Protein AF-A0A146FTZ1-F1 (afdb_monomer_lite)

Structure (mmCIF, N/CA/C/O backbone):
data_AF-A0A146FTZ1-F1
#
_entry.id   AF-A0A146FTZ1-F1
#
loop_
_atom_site.group_PDB
_atom_site.id
_atom_site.type_symbol
_atom_site.label_atom_id
_atom_site.label_alt_id
_atom_site.label_comp_id
_atom_site.label_asym_id
_atom_site.label_entity_id
_atom_site.label_seq_id
_atom_site.pdbx_PDB_ins_code
_atom_site.Cartn_x
_atom_site.Cartn_y
_atom_site.Cartn_z
_atom_site.occupancy
_atom_site.B_iso_or_equiv
_atom_site.auth_seq_id
_atom_site.auth_comp_id
_atom_site.auth_asym_id
_atom_site.auth_atom_id
_atom_site.pdbx_PDB_model_num
ATOM 1 N N . MET A 1 1 ? -21.495 -28.894 -10.835 1.00 33.00 1 MET A N 1
ATOM 2 C CA . MET A 1 1 ? -20.352 -28.259 -10.145 1.00 33.00 1 MET A CA 1
ATOM 3 C C . MET A 1 1 ? -20.346 -26.788 -10.513 1.00 33.00 1 MET A C 1
ATOM 5 O O . MET A 1 1 ? -19.932 -26.443 -11.608 1.00 33.00 1 MET A O 1
ATOM 9 N N . ALA A 1 2 ? -20.927 -25.948 -9.660 1.00 27.08 2 ALA A N 1
ATOM 10 C CA . ALA A 1 2 ? -21.054 -24.514 -9.887 1.00 27.08 2 ALA A CA 1
ATOM 11 C C . ALA A 1 2 ? -20.231 -23.801 -8.811 1.00 27.08 2 ALA A C 1
ATOM 13 O O . ALA A 1 2 ? -20.529 -23.933 -7.627 1.00 27.08 2 ALA A O 1
ATOM 14 N N . TYR A 1 3 ? -19.179 -23.098 -9.220 1.00 25.53 3 TYR A N 1
ATOM 15 C CA . TYR A 1 3 ? -18.435 -22.214 -8.328 1.00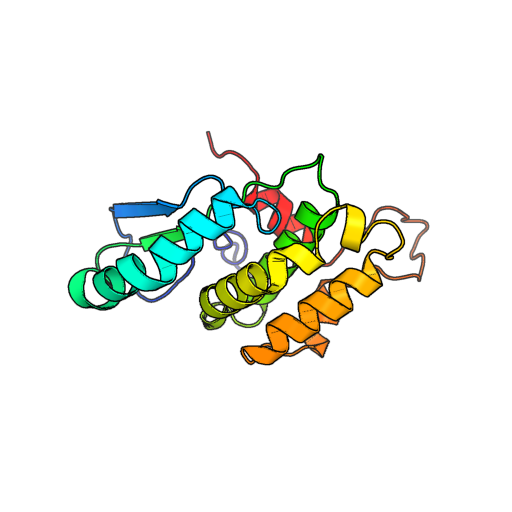 25.53 3 TYR A CA 1
ATOM 16 C C . TYR A 1 3 ? -19.333 -21.016 -7.967 1.00 25.53 3 TYR A C 1
ATOM 18 O O . TYR A 1 3 ? -19.853 -20.361 -8.877 1.00 25.53 3 TYR A O 1
ATOM 26 N N . PRO A 1 4 ? -19.586 -20.735 -6.676 1.00 27.83 4 PRO A N 1
ATOM 27 C CA . PRO A 1 4 ? -20.559 -19.723 -6.295 1.00 27.83 4 PRO A CA 1
ATOM 28 C C . PRO A 1 4 ? -20.002 -18.302 -6.479 1.00 27.83 4 PRO A C 1
ATOM 30 O O . PRO A 1 4 ? -18.862 -17.997 -6.138 1.00 27.83 4 PRO A O 1
ATOM 33 N N . ARG A 1 5 ? -20.864 -17.421 -7.002 1.00 30.22 5 ARG A N 1
ATOM 34 C CA . ARG A 1 5 ? -20.668 -15.995 -7.344 1.00 30.22 5 ARG A CA 1
ATOM 35 C C . ARG A 1 5 ? -20.365 -15.051 -6.159 1.00 30.22 5 ARG A C 1
ATOM 37 O O . ARG A 1 5 ? -20.586 -13.850 -6.268 1.00 30.22 5 ARG A O 1
ATOM 44 N N . THR A 1 6 ? -19.861 -15.542 -5.032 1.00 28.91 6 THR A N 1
ATOM 45 C CA . THR A 1 6 ? -19.774 -14.767 -3.778 1.00 28.91 6 THR A CA 1
ATOM 46 C C . THR A 1 6 ? -18.367 -14.311 -3.393 1.00 28.91 6 THR A C 1
ATOM 48 O O . THR A 1 6 ? -18.222 -13.576 -2.423 1.00 28.91 6 THR A O 1
ATOM 51 N N . MET A 1 7 ? -17.330 -14.669 -4.155 1.00 28.08 7 MET A N 1
ATOM 52 C CA . MET A 1 7 ? -15.939 -14.372 -3.770 1.00 28.08 7 MET A CA 1
ATOM 53 C C . MET A 1 7 ? -15.411 -13.001 -4.242 1.00 28.08 7 MET A C 1
ATOM 55 O O . MET A 1 7 ? -14.330 -12.598 -3.838 1.00 28.08 7 MET A O 1
ATOM 59 N N . TYR A 1 8 ? -16.176 -12.250 -5.047 1.00 29.77 8 TYR A N 1
ATOM 60 C CA . TYR A 1 8 ? -15.706 -11.004 -5.684 1.00 29.77 8 TYR A CA 1
ATOM 61 C C . TYR A 1 8 ? -16.325 -9.703 -5.140 1.00 29.77 8 TYR A C 1
ATOM 63 O O . TYR A 1 8 ? -16.029 -8.629 -5.656 1.00 29.77 8 TYR A O 1
ATOM 71 N N . VAL A 1 9 ? -17.171 -9.757 -4.102 1.00 29.05 9 VAL A N 1
ATOM 72 C CA . VAL A 1 9 ? -17.890 -8.560 -3.603 1.00 29.05 9 VAL A CA 1
ATOM 73 C C . VAL A 1 9 ? -17.294 -7.978 -2.306 1.00 29.05 9 VAL A C 1
ATOM 75 O O . VAL A 1 9 ? -17.590 -6.837 -1.965 1.00 29.05 9 VAL A O 1
ATOM 78 N N . ASN A 1 10 ? -16.375 -8.678 -1.632 1.00 32.38 10 ASN A N 1
ATOM 79 C CA . ASN A 1 10 ? -15.828 -8.278 -0.322 1.00 32.38 10 ASN A CA 1
ATOM 80 C C . ASN A 1 10 ? -14.385 -7.765 -0.370 1.00 32.38 10 ASN A C 1
ATOM 82 O O . ASN A 1 10 ? -13.557 -8.128 0.454 1.00 32.38 10 ASN A O 1
ATOM 86 N N . LEU A 1 11 ? -14.087 -6.883 -1.318 1.00 34.09 11 LEU A N 1
ATOM 87 C CA . LEU A 1 11 ? -12.831 -6.129 -1.304 1.00 34.09 11 LEU A CA 1
ATOM 88 C C . LEU A 1 11 ? -12.995 -4.696 -0.753 1.00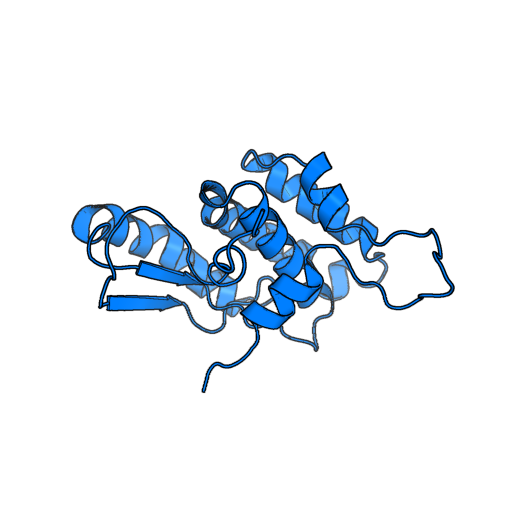 34.09 11 LEU A C 1
ATOM 90 O O . LEU A 1 11 ? -12.077 -3.886 -0.761 1.00 34.09 11 LEU A O 1
ATOM 94 N N . ILE A 1 12 ? -14.190 -4.393 -0.247 1.00 42.41 12 ILE A N 1
ATOM 95 C CA . ILE A 1 12 ? -14.476 -3.244 0.612 1.00 42.41 12 ILE A CA 1
ATOM 96 C C . ILE A 1 12 ? -15.183 -3.818 1.834 1.00 42.41 12 ILE A C 1
ATOM 98 O O . ILE A 1 12 ? -16.397 -3.725 1.940 1.00 42.41 12 ILE A O 1
ATOM 102 N N . LEU A 1 13 ? -14.458 -4.521 2.699 1.00 42.28 13 LEU A N 1
ATOM 103 C CA . LEU A 1 13 ? -14.923 -4.839 4.047 1.00 42.28 13 LEU A CA 1
ATOM 104 C C . LEU A 1 13 ? -13.719 -5.335 4.841 1.00 42.28 13 LEU A C 1
ATOM 106 O O . LEU A 1 13 ? -13.332 -6.497 4.754 1.00 42.28 13 LEU A O 1
ATOM 110 N N . ILE A 1 14 ? -13.114 -4.444 5.617 1.00 41.28 14 ILE A N 1
ATOM 111 C CA . ILE A 1 14 ? -12.286 -4.870 6.739 1.00 41.28 14 ILE A CA 1
ATOM 112 C C . ILE A 1 14 ? -13.250 -5.580 7.696 1.00 41.28 14 ILE A C 1
ATOM 114 O O . ILE A 1 14 ? -14.044 -4.940 8.385 1.00 41.28 14 ILE A O 1
ATOM 118 N N . MET A 1 15 ? -13.261 -6.912 7.639 1.00 34.56 15 MET A N 1
ATOM 119 C CA . MET A 1 15 ? -14.078 -7.757 8.498 1.00 34.56 15 MET A CA 1
ATOM 120 C C . MET A 1 15 ? -13.384 -7.971 9.837 1.00 34.56 15 MET A C 1
ATOM 122 O O . MET A 1 15 ? -12.321 -8.576 9.890 1.00 34.56 15 MET A O 1
ATOM 126 N N . LEU A 1 16 ? -14.079 -7.604 10.911 1.00 34.97 16 LEU A N 1
ATOM 127 C CA . LEU A 1 16 ? -14.122 -8.370 12.153 1.00 34.97 16 LEU A CA 1
ATOM 128 C C . LEU A 1 16 ? -15.588 -8.361 12.637 1.00 34.97 16 LEU A C 1
ATOM 130 O O . LEU A 1 16 ? -16.066 -7.374 13.179 1.00 34.97 16 LEU A O 1
ATOM 134 N N . PHE A 1 17 ? -16.264 -9.495 12.407 1.00 33.38 17 PHE A N 1
ATOM 135 C CA . PHE A 1 17 ? -17.552 -9.966 12.955 1.00 33.38 17 PHE A CA 1
ATOM 136 C C . PHE A 1 17 ? -18.905 -9.369 12.482 1.00 33.38 17 PHE A C 1
ATOM 138 O O . PHE A 1 17 ? -19.269 -8.246 12.790 1.00 33.38 17 PHE A O 1
ATOM 145 N N . CYS A 1 18 ? -19.676 -10.256 11.826 1.00 38.59 18 CYS A N 1
ATOM 146 C CA . CYS A 1 18 ? -21.120 -10.556 11.923 1.00 38.59 18 CYS A CA 1
ATOM 147 C C . CYS A 1 18 ? -22.168 -9.414 11.996 1.00 38.59 18 CYS A C 1
ATOM 149 O O . CYS A 1 18 ? -22.173 -8.611 12.920 1.00 38.59 18 CYS A O 1
ATOM 151 N N . THR A 1 19 ? -23.179 -9.523 11.116 1.00 42.06 19 THR A N 1
ATOM 152 C CA . THR A 1 19 ? -24.399 -8.701 10.890 1.00 42.06 19 THR A CA 1
ATOM 153 C C . THR A 1 19 ? -24.257 -7.522 9.915 1.00 42.06 19 THR A C 1
ATOM 155 O O . THR A 1 19 ? -23.203 -6.891 9.867 1.00 42.06 19 THR A O 1
ATOM 158 N N . PRO A 1 20 ? -25.290 -7.223 9.092 1.00 46.78 20 PRO A N 1
ATOM 159 C CA . PRO A 1 20 ? -25.307 -6.014 8.275 1.00 46.78 20 PRO A CA 1
ATOM 160 C C . PRO A 1 20 ? -25.372 -4.801 9.211 1.00 46.78 20 PRO A C 1
ATOM 162 O O . PRO A 1 20 ? -26.440 -4.426 9.690 1.00 46.78 20 PRO A O 1
ATOM 165 N N . MET A 1 21 ? -24.212 -4.223 9.521 1.00 53.19 21 MET A N 1
ATOM 166 C CA . MET A 1 21 ? -24.131 -2.993 10.300 1.00 53.19 21 MET A CA 1
ATOM 167 C C . MET A 1 21 ? -24.668 -1.834 9.462 1.00 53.19 21 MET A C 1
ATOM 169 O O . MET A 1 21 ? -24.223 -1.593 8.343 1.00 53.19 21 MET A O 1
ATOM 173 N N . THR A 1 22 ? -25.632 -1.106 10.017 1.00 57.16 22 THR A N 1
ATOM 174 C CA . THR A 1 22 ? -26.241 0.080 9.400 1.00 57.16 22 THR A CA 1
ATOM 175 C C . THR A 1 22 ? -25.368 1.332 9.506 1.00 57.16 22 THR A C 1
ATOM 177 O O . THR A 1 22 ? -25.647 2.314 8.826 1.00 57.16 22 THR A O 1
ATOM 180 N N . ASN A 1 23 ? -24.303 1.300 10.318 1.00 67.06 23 ASN A N 1
ATOM 181 C CA . ASN A 1 23 ? -23.434 2.446 10.578 1.00 67.06 23 ASN A CA 1
ATOM 182 C C . ASN A 1 23 ? -21.982 2.139 10.181 1.00 67.06 23 ASN A C 1
ATOM 184 O O . ASN A 1 23 ? -21.363 1.215 10.716 1.00 67.06 23 ASN A O 1
ATOM 188 N N . ALA A 1 24 ? -21.425 2.954 9.284 1.00 70.00 24 ALA A N 1
ATOM 189 C CA . ALA A 1 24 ? -20.022 2.905 8.889 1.00 70.00 24 ALA A CA 1
ATOM 190 C C . ALA A 1 24 ? -19.341 4.251 9.170 1.00 70.00 24 ALA A C 1
ATOM 192 O O . ALA A 1 24 ? -19.856 5.302 8.793 1.00 70.00 24 ALA A O 1
ATOM 193 N N . LEU A 1 25 ? -18.170 4.212 9.807 1.00 72.62 25 LEU A N 1
ATOM 194 C CA . LEU A 1 25 ? -17.238 5.332 9.853 1.00 72.62 25 LEU A CA 1
ATOM 195 C C . LEU A 1 25 ? -16.277 5.178 8.678 1.00 72.62 25 LEU A C 1
ATOM 197 O O . LEU A 1 25 ? -15.413 4.298 8.676 1.00 72.62 25 LEU A O 1
ATOM 201 N N . MET A 1 26 ? -16.438 6.025 7.670 1.00 73.12 26 MET A N 1
ATOM 202 C CA . MET A 1 26 ? -15.498 6.080 6.559 1.00 73.12 26 MET A CA 1
ATOM 203 C C . MET A 1 26 ? -14.359 7.030 6.902 1.00 73.12 26 MET A C 1
ATOM 205 O O . MET A 1 26 ? -14.588 8.174 7.289 1.00 73.12 26 MET A O 1
ATOM 209 N N . ILE A 1 27 ? -13.132 6.537 6.763 1.00 75.25 27 ILE A N 1
ATOM 210 C CA . ILE A 1 27 ? -11.943 7.375 6.757 1.00 75.25 27 ILE A CA 1
ATOM 211 C C . ILE A 1 27 ? -11.645 7.668 5.296 1.00 75.25 27 ILE A C 1
ATOM 213 O O . ILE A 1 27 ? -11.199 6.789 4.552 1.00 75.25 27 ILE A O 1
ATOM 217 N N . GLU A 1 28 ? -12.012 8.874 4.884 1.00 73.19 28 GLU A N 1
ATOM 218 C CA . GLU A 1 28 ? -11.984 9.284 3.488 1.00 73.19 28 GLU A CA 1
ATOM 219 C C . GLU A 1 28 ? -10.618 9.829 3.069 1.00 73.19 28 GLU A C 1
ATOM 221 O O . GLU A 1 28 ? -9.861 10.363 3.880 1.00 73.19 28 GLU A O 1
ATOM 226 N N . ASP A 1 29 ? -10.333 9.655 1.780 1.00 74.25 29 ASP A N 1
ATOM 227 C CA . ASP A 1 29 ? -9.200 10.232 1.062 1.00 74.25 29 ASP A CA 1
ATOM 228 C C . ASP A 1 29 ? -7.816 9.975 1.682 1.00 74.25 29 ASP A C 1
ATOM 230 O O . ASP A 1 29 ? -6.976 10.868 1.832 1.00 74.25 29 ASP A O 1
ATOM 234 N N . LEU A 1 30 ? -7.561 8.712 2.036 1.00 87.38 30 LEU A N 1
ATOM 235 C CA . LEU A 1 30 ? -6.251 8.280 2.508 1.00 87.38 30 LEU A CA 1
ATOM 236 C C . LEU A 1 30 ? -5.357 7.840 1.347 1.00 87.38 30 LEU A C 1
ATOM 238 O O . LEU A 1 30 ? -5.688 6.902 0.618 1.00 87.38 30 LEU A O 1
ATOM 242 N N . ASP A 1 31 ? -4.191 8.479 1.258 1.00 96.06 31 ASP A N 1
ATOM 243 C CA . ASP A 1 31 ? -3.085 8.109 0.380 1.00 96.06 31 ASP A CA 1
ATOM 244 C C . ASP A 1 31 ? -1.811 7.883 1.213 1.00 96.06 31 ASP A C 1
ATOM 246 O O . ASP A 1 31 ? -1.463 8.703 2.069 1.00 96.06 31 ASP A O 1
ATOM 250 N N . TYR A 1 32 ? -1.108 6.772 0.981 1.00 97.75 32 TYR A N 1
ATOM 251 C CA . TYR A 1 32 ? 0.094 6.415 1.744 1.00 97.75 32 TYR A CA 1
ATOM 252 C C . TYR A 1 32 ? 1.291 7.337 1.501 1.00 97.75 32 TYR A C 1
ATOM 254 O O . TYR A 1 32 ? 2.206 7.342 2.319 1.00 97.75 32 TYR A O 1
ATOM 262 N N . VAL A 1 33 ? 1.295 8.145 0.440 1.00 97.00 33 VAL A N 1
ATOM 263 C CA . VAL A 1 33 ? 2.333 9.148 0.150 1.00 97.00 33 VAL A CA 1
ATOM 264 C C . VAL A 1 33 ? 1.846 10.589 0.352 1.00 97.00 33 VAL A C 1
ATOM 266 O O . VAL A 1 33 ? 2.580 11.534 0.076 1.00 97.00 33 VAL A O 1
ATOM 269 N N . CYS A 1 34 ? 0.650 10.790 0.916 1.00 96.88 34 CYS A N 1
ATOM 270 C CA . CYS A 1 34 ? 0.170 12.109 1.323 1.00 96.88 34 CYS A CA 1
ATOM 271 C C . CYS A 1 34 ? 0.514 12.409 2.800 1.00 96.88 34 CYS A C 1
ATOM 273 O O . CYS A 1 34 ? 0.056 11.696 3.705 1.00 96.88 34 CYS A O 1
ATOM 275 N N . PRO A 1 35 ? 1.237 13.505 3.107 1.00 95.75 35 PRO A N 1
ATOM 276 C CA . PRO A 1 35 ? 1.608 13.845 4.484 1.00 95.75 35 PRO A CA 1
ATOM 277 C C . PRO A 1 35 ? 0.406 14.233 5.361 1.00 95.75 35 PRO A C 1
ATOM 279 O O . PRO A 1 35 ? 0.443 14.085 6.584 1.00 95.75 35 PRO A O 1
ATOM 282 N N . TYR A 1 36 ? -0.684 14.727 4.767 1.00 95.00 36 TYR A N 1
ATOM 283 C CA . TYR A 1 36 ? -1.917 15.013 5.508 1.00 95.00 36 TYR A CA 1
ATOM 284 C C . TYR A 1 36 ? -2.662 13.728 5.882 1.00 95.00 36 TYR A C 1
ATOM 286 O O . TYR A 1 36 ? -3.147 13.615 7.009 1.00 95.00 36 TYR A O 1
ATOM 294 N N . SER A 1 37 ? -2.686 12.738 4.984 1.00 95.56 37 SER A N 1
ATOM 295 C CA . SER A 1 37 ? -3.269 11.421 5.252 1.00 95.56 37 SER A CA 1
ATOM 296 C C . SER A 1 37 ? -2.535 10.705 6.390 1.00 95.56 37 SER A C 1
ATOM 298 O O . SER A 1 37 ? -3.192 10.118 7.246 1.00 95.56 37 SER A O 1
ATOM 300 N N . ALA A 1 38 ? -1.207 10.842 6.492 1.00 95.88 38 ALA A N 1
ATOM 301 C CA . ALA A 1 38 ? -0.441 10.304 7.621 1.00 95.88 38 ALA A CA 1
ATOM 302 C C . ALA A 1 38 ? -0.861 10.911 8.971 1.00 95.88 38 ALA A C 1
ATOM 304 O O . ALA A 1 38 ? -1.049 10.185 9.950 1.00 95.88 38 ALA A O 1
ATOM 305 N N . LYS A 1 39 ? -1.072 12.235 9.030 1.00 95.00 39 LYS A N 1
ATOM 306 C CA . LYS A 1 39 ? -1.566 12.914 10.244 1.00 95.00 39 LYS A CA 1
ATOM 307 C C . LYS A 1 39 ? -2.950 12.404 10.638 1.00 95.00 39 LYS A C 1
ATOM 309 O O . LYS A 1 39 ? -3.165 12.051 11.797 1.00 95.00 39 LYS A O 1
ATOM 314 N N . LEU A 1 40 ? -3.862 12.332 9.669 1.00 93.94 40 LEU A N 1
ATOM 315 C CA . LEU A 1 40 ? -5.226 11.856 9.883 1.00 93.94 40 LEU A CA 1
ATOM 316 C C . LEU A 1 40 ? -5.234 10.404 10.376 1.00 93.94 40 LEU A C 1
ATOM 318 O O . LEU A 1 40 ? -5.871 10.090 11.385 1.00 93.94 40 LEU A O 1
ATOM 322 N N . PHE A 1 41 ? -4.488 9.529 9.698 1.00 94.19 41 PHE A N 1
ATOM 323 C CA . PHE A 1 41 ? -4.383 8.122 10.063 1.00 94.19 41 PHE A CA 1
ATOM 324 C C . PHE A 1 41 ? -3.766 7.944 11.452 1.00 94.19 41 PHE A C 1
ATOM 326 O O . PHE A 1 41 ? -4.273 7.147 12.234 1.00 94.19 41 PHE A O 1
ATOM 333 N N . SER A 1 42 ? -2.723 8.705 11.795 1.00 95.50 42 SER A N 1
ATOM 334 C CA . SER A 1 42 ? -2.090 8.650 13.117 1.00 95.50 42 SER A CA 1
ATOM 335 C C . SER A 1 42 ? -3.086 8.956 14.238 1.00 95.50 42 SER A C 1
ATOM 337 O O . SER A 1 42 ? -3.214 8.174 15.184 1.00 95.50 42 SER A O 1
ATOM 339 N N . THR A 1 43 ? -3.873 10.031 14.109 1.00 94.81 43 THR A N 1
ATOM 340 C CA . THR A 1 43 ? -4.938 10.351 15.073 1.00 94.81 43 THR A CA 1
ATOM 341 C C . THR A 1 43 ? -5.982 9.242 15.144 1.00 94.81 43 THR A C 1
ATOM 343 O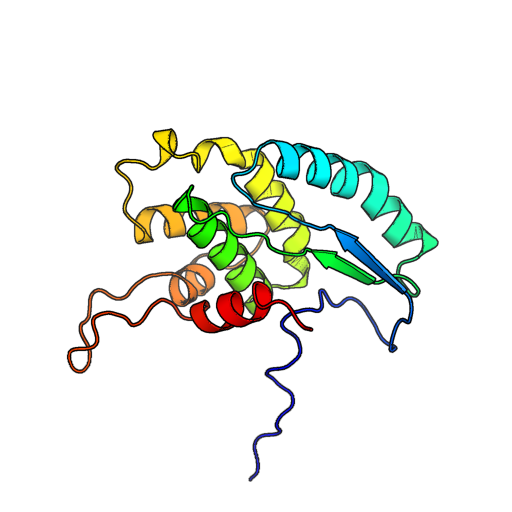 O . THR A 1 43 ? -6.346 8.806 16.239 1.00 94.81 43 THR A O 1
ATOM 346 N N . PHE A 1 44 ? -6.445 8.745 13.994 1.00 93.06 44 PHE A N 1
ATOM 347 C CA . PHE A 1 44 ? -7.400 7.644 13.963 1.00 93.06 44 PHE A CA 1
ATOM 348 C C . PHE A 1 44 ? -6.853 6.407 14.689 1.00 93.06 44 PHE A C 1
ATOM 350 O O . PHE A 1 44 ? -7.493 5.896 15.604 1.00 93.06 44 PHE A O 1
ATOM 357 N N . TYR A 1 45 ? -5.667 5.941 14.310 1.00 93.25 45 TYR A N 1
ATOM 358 C CA . TYR A 1 45 ? -5.102 4.680 14.770 1.00 93.25 45 TYR A CA 1
ATOM 359 C C . TYR A 1 45 ? -4.761 4.704 16.264 1.00 93.25 45 TYR A C 1
ATOM 361 O O . TYR A 1 45 ? -5.022 3.730 16.968 1.00 93.25 45 TYR A O 1
ATOM 369 N N . THR A 1 46 ? -4.226 5.823 16.758 1.00 94.88 46 THR A N 1
ATOM 370 C CA . THR A 1 46 ? -3.787 5.957 18.157 1.00 94.88 46 THR A CA 1
ATOM 371 C C . THR A 1 46 ? -4.913 6.336 19.113 1.00 94.88 46 THR A C 1
ATOM 373 O O . THR A 1 46 ? -4.915 5.881 20.252 1.00 94.88 46 THR A O 1
ATOM 376 N N . SER A 1 47 ? -5.866 7.164 18.673 1.00 93.69 47 SER A N 1
ATOM 377 C CA . SER A 1 47 ? -6.852 7.782 19.571 1.00 93.69 47 SER A CA 1
ATOM 378 C C . SER A 1 47 ? -8.275 7.281 19.327 1.00 93.69 47 SER A C 1
ATOM 380 O O . SER A 1 47 ? -9.007 7.020 20.278 1.00 93.69 47 SER A O 1
ATOM 382 N N . VAL A 1 48 ? -8.685 7.111 18.066 1.00 91.00 48 VAL A N 1
ATOM 383 C CA . VAL A 1 48 ? -10.079 6.778 17.715 1.00 91.00 48 VAL A CA 1
ATOM 384 C C . VAL A 1 48 ? -10.314 5.266 17.677 1.00 91.00 48 VAL A C 1
ATOM 386 O O . VAL A 1 48 ? -11.291 4.776 18.245 1.00 91.00 48 VAL A O 1
ATOM 389 N N . ARG A 1 49 ? -9.413 4.499 17.050 1.00 87.44 49 ARG A N 1
ATOM 390 C CA . ARG A 1 49 ? -9.525 3.039 16.904 1.00 87.44 49 ARG A CA 1
ATOM 391 C C . ARG A 1 49 ? -9.676 2.320 18.253 1.00 87.44 49 ARG A C 1
ATOM 393 O O . ARG A 1 49 ? -10.576 1.485 18.335 1.00 87.44 49 ARG A O 1
ATOM 400 N N . PRO A 1 50 ? -8.913 2.634 19.323 1.00 91.06 50 PRO A N 1
ATOM 401 C CA . PRO A 1 50 ? -9.107 1.987 20.623 1.00 91.06 50 PRO A CA 1
ATOM 402 C C . PRO A 1 50 ? -10.510 2.207 21.206 1.00 91.06 50 PRO A C 1
ATOM 404 O O . PRO A 1 50 ? -11.115 1.271 21.723 1.00 91.06 50 PRO A O 1
ATOM 407 N N . ILE A 1 51 ? -11.066 3.415 21.056 1.00 91.25 51 ILE A N 1
ATOM 408 C CA . ILE A 1 51 ? -12.423 3.748 21.516 1.00 91.25 51 ILE A CA 1
ATOM 409 C C . ILE A 1 51 ? -13.463 2.928 20.748 1.00 91.25 51 ILE A C 1
ATOM 411 O O . ILE A 1 51 ? -14.413 2.425 21.353 1.00 91.25 51 ILE A O 1
ATOM 415 N N . ILE A 1 52 ? -13.283 2.777 19.431 1.00 87.81 52 ILE A N 1
ATOM 416 C CA . ILE A 1 52 ? -14.165 1.962 18.587 1.00 87.81 52 ILE A CA 1
ATOM 417 C C . ILE A 1 52 ? -14.122 0.502 19.028 1.00 87.81 52 ILE A C 1
ATOM 419 O O . ILE A 1 52 ? -15.177 -0.078 19.271 1.00 87.81 52 ILE A O 1
ATOM 423 N N . LEU A 1 53 ? -12.929 -0.074 19.185 1.00 86.62 53 LEU A N 1
ATOM 424 C CA . LEU A 1 53 ? -12.773 -1.465 19.614 1.00 86.62 53 LEU A CA 1
ATOM 425 C C . LEU A 1 53 ? -13.393 -1.707 20.999 1.00 86.62 53 LEU A C 1
ATOM 427 O O . LEU A 1 53 ? -14.075 -2.704 21.208 1.00 86.62 53 LEU A O 1
ATOM 431 N N . GLN A 1 54 ? -13.234 -0.765 21.928 1.00 88.69 54 GLN A N 1
ATOM 432 C CA . GLN A 1 54 ? -13.770 -0.902 23.280 1.00 88.69 54 GLN A CA 1
ATOM 433 C C . GLN A 1 54 ? -15.299 -0.742 23.354 1.00 88.69 54 GLN A C 1
ATOM 435 O O . GLN A 1 54 ? -15.949 -1.458 24.112 1.00 88.69 54 GLN A O 1
ATOM 440 N N . ASN A 1 55 ? -15.885 0.198 22.602 1.00 91.06 55 ASN A N 1
ATOM 441 C CA . ASN A 1 55 ? -17.267 0.653 22.839 1.00 91.06 55 ASN A CA 1
ATOM 442 C C . ASN A 1 55 ? -18.240 0.385 21.673 1.00 91.06 55 ASN A C 1
ATOM 444 O O . ASN A 1 55 ? -19.466 0.433 21.847 1.00 91.06 55 ASN A O 1
ATOM 448 N N . TYR A 1 56 ? -17.718 0.142 20.468 1.00 84.62 56 TYR A N 1
ATOM 449 C CA . TYR A 1 56 ? -18.501 0.152 19.227 1.00 84.62 56 TYR A CA 1
ATOM 450 C C . TYR A 1 56 ? -18.173 -0.988 18.254 1.00 84.62 56 TYR A C 1
ATOM 452 O O . TYR A 1 56 ? -18.771 -1.026 17.183 1.00 84.62 56 TYR A O 1
ATOM 460 N N . GLN A 1 57 ? -17.303 -1.938 18.612 1.00 80.31 57 GLN A N 1
ATOM 461 C CA . GLN A 1 57 ? -16.807 -2.978 17.698 1.00 80.31 57 GLN A CA 1
ATOM 462 C C . GLN A 1 57 ? -17.916 -3.781 16.995 1.00 80.31 57 GLN A C 1
ATOM 464 O O . GLN A 1 57 ? -17.767 -4.134 15.834 1.00 80.31 57 GLN A O 1
ATOM 469 N N . SER A 1 58 ? -19.039 -4.047 17.670 1.00 81.00 58 SER A N 1
ATOM 470 C CA . SER A 1 58 ? -20.180 -4.785 17.101 1.00 81.00 58 SER A CA 1
ATOM 471 C C . SER A 1 58 ? -21.216 -3.911 16.382 1.00 81.00 58 SER A C 1
ATOM 473 O O . SER A 1 58 ? -22.198 -4.432 15.860 1.00 81.00 58 SER A O 1
ATOM 475 N N . ARG A 1 59 ? -21.054 -2.582 16.407 1.00 80.88 59 ARG A N 1
ATOM 476 C CA . ARG A 1 59 ? -22.053 -1.607 15.927 1.00 80.88 59 ARG A CA 1
ATOM 477 C C . ARG A 1 59 ? -21.525 -0.661 14.857 1.00 80.88 59 ARG A C 1
ATOM 479 O O . ARG A 1 59 ? -22.326 0.046 14.247 1.00 80.88 59 ARG A O 1
ATOM 486 N N . LEU A 1 60 ? -20.208 -0.594 14.690 1.00 80.38 60 LEU A N 1
ATOM 487 C CA . LEU A 1 60 ? -19.549 0.333 13.792 1.00 80.38 60 LEU A CA 1
ATOM 488 C C . LEU A 1 60 ? -18.517 -0.399 12.948 1.00 80.38 60 LEU A C 1
ATOM 490 O O . LEU A 1 60 ? -17.562 -0.972 13.471 1.00 80.38 60 LEU A O 1
ATOM 494 N N . GLN A 1 61 ? -18.669 -0.281 11.636 1.00 81.75 61 GLN A N 1
ATOM 495 C CA . GLN A 1 61 ? -17.641 -0.694 10.702 1.00 81.75 61 GLN A CA 1
ATOM 496 C C . GLN A 1 61 ? -16.742 0.493 10.355 1.00 81.75 61 GLN A C 1
ATOM 498 O O . GLN A 1 61 ? -17.238 1.578 10.061 1.00 81.75 61 GLN A O 1
ATOM 503 N N . VAL A 1 62 ? -15.427 0.283 10.333 1.00 84.19 62 VAL A N 1
ATOM 504 C CA . VAL A 1 62 ? -14.482 1.285 9.829 1.00 84.19 62 VAL A CA 1
ATOM 505 C C . VAL A 1 62 ? -14.049 0.919 8.416 1.00 84.19 62 VAL A C 1
ATOM 507 O O . VAL A 1 62 ? -13.650 -0.217 8.157 1.00 84.19 62 VAL A O 1
ATOM 510 N N . VAL A 1 63 ? -14.117 1.886 7.504 1.00 85.00 63 VAL A N 1
ATOM 511 C CA . VAL A 1 63 ? -13.702 1.716 6.107 1.00 85.00 63 VAL A CA 1
ATOM 512 C C . VAL A 1 63 ? -12.516 2.626 5.818 1.00 85.00 63 VAL A C 1
ATOM 514 O O . VAL A 1 63 ? -12.623 3.841 5.956 1.00 85.00 63 VAL A O 1
ATOM 517 N N . PHE A 1 64 ? -11.400 2.037 5.386 1.00 88.25 64 PHE A N 1
ATOM 518 C CA . PHE A 1 64 ? -10.287 2.768 4.784 1.00 88.25 64 PHE A CA 1
ATOM 519 C C . PHE A 1 64 ? -10.620 3.012 3.309 1.00 88.25 64 PHE A C 1
ATOM 521 O O . PHE A 1 64 ? -10.663 2.061 2.523 1.00 88.25 64 PHE A O 1
ATOM 528 N N . ARG A 1 65 ? -10.877 4.264 2.920 1.00 87.94 65 ARG A N 1
ATOM 529 C CA . ARG A 1 65 ? -11.144 4.609 1.521 1.00 87.94 65 ARG A CA 1
ATOM 530 C C . ARG A 1 65 ? -9.858 5.090 0.850 1.00 87.94 65 ARG A C 1
ATOM 532 O O . ARG A 1 65 ? -9.361 6.170 1.150 1.00 87.94 65 ARG A O 1
ATOM 539 N N . GLN A 1 66 ? -9.345 4.259 -0.054 1.00 88.94 66 GLN A N 1
ATOM 540 C CA . GLN A 1 66 ? -8.141 4.540 -0.837 1.00 88.94 66 GLN A CA 1
ATOM 541 C C . GLN A 1 66 ? -8.375 5.755 -1.751 1.00 88.94 66 GLN A C 1
ATOM 543 O O . GLN A 1 66 ? -9.377 5.791 -2.471 1.00 88.94 66 GLN A O 1
ATOM 548 N N . HIS A 1 67 ? -7.434 6.695 -1.782 1.00 92.12 67 HIS A N 1
ATOM 549 C CA . HIS A 1 67 ? -7.401 7.791 -2.750 1.00 92.12 67 HIS A CA 1
ATOM 550 C C . HIS A 1 67 ? -6.035 7.822 -3.418 1.00 92.12 67 HIS A C 1
ATOM 552 O O . HIS A 1 67 ? -5.144 8.521 -2.970 1.00 92.12 67 HIS A O 1
ATOM 558 N N . VAL A 1 68 ? -5.876 7.044 -4.487 1.00 94.25 68 VAL A N 1
ATOM 559 C CA . VAL A 1 68 ? -4.615 6.987 -5.233 1.00 94.25 68 VAL A CA 1
ATOM 560 C C . VAL A 1 68 ? -4.377 8.332 -5.923 1.00 94.25 68 VAL A C 1
ATOM 562 O O . VAL A 1 68 ? -5.181 8.735 -6.765 1.00 94.25 68 VAL A O 1
ATOM 565 N N . GLN A 1 69 ? -3.272 9.002 -5.605 1.00 93.25 69 GLN A N 1
ATOM 566 C CA . GLN A 1 69 ? -2.831 10.258 -6.209 1.00 93.25 69 GLN A CA 1
ATOM 567 C C . GLN A 1 69 ? -1.949 9.994 -7.445 1.00 93.25 69 GLN A C 1
ATOM 569 O O . GLN A 1 69 ? -0.747 9.763 -7.308 1.00 93.25 69 GLN A O 1
ATOM 574 N N . PRO A 1 70 ? -2.487 10.047 -8.681 1.00 93.44 70 PRO A N 1
ATOM 575 C CA . PRO A 1 70 ? -1.753 9.633 -9.883 1.00 93.44 70 PRO A CA 1
ATOM 576 C C . PRO A 1 70 ? -0.547 10.518 -10.235 1.00 93.44 70 PRO A C 1
ATOM 578 O O . PRO A 1 70 ? 0.265 10.128 -11.069 1.00 93.44 70 PRO A O 1
ATOM 581 N N . TRP A 1 71 ? -0.421 11.700 -9.628 1.00 95.44 71 TRP A N 1
ATOM 582 C CA . TRP A 1 71 ? 0.739 12.582 -9.791 1.00 95.44 71 TRP A CA 1
ATOM 583 C C . TRP A 1 71 ? 1.943 12.180 -8.920 1.00 95.44 71 TRP A C 1
ATOM 585 O O . TRP A 1 71 ? 3.036 12.674 -9.179 1.00 95.44 71 TRP A O 1
ATOM 595 N N . HIS A 1 72 ? 1.769 11.264 -7.958 1.00 97.19 72 HIS A N 1
ATOM 596 C CA . HIS A 1 72 ? 2.847 10.609 -7.210 1.00 97.19 72 HIS A CA 1
ATOM 597 C C . HIS A 1 72 ? 2.883 9.120 -7.594 1.00 97.19 72 HIS A C 1
ATOM 599 O O . HIS A 1 72 ? 2.099 8.334 -7.059 1.00 97.19 72 HIS A O 1
ATOM 605 N N . PRO A 1 73 ? 3.748 8.675 -8.526 1.00 96.44 73 PRO A N 1
ATOM 606 C CA . PRO A 1 73 ? 3.692 7.311 -9.069 1.00 96.44 73 PRO A CA 1
ATOM 607 C C . PRO A 1 73 ? 3.758 6.195 -8.013 1.00 96.44 73 PRO A C 1
ATOM 609 O O . PRO A 1 73 ? 3.110 5.154 -8.156 1.00 96.44 73 PRO A O 1
ATOM 612 N N . SER A 1 74 ? 4.499 6.420 -6.926 1.00 97.81 74 SER A N 1
ATOM 613 C CA . SER A 1 74 ? 4.604 5.497 -5.791 1.00 97.81 74 SER A CA 1
ATOM 614 C C . SER A 1 74 ? 3.294 5.301 -5.031 1.00 97.81 74 SER A C 1
ATOM 616 O O . SER A 1 74 ? 3.130 4.243 -4.426 1.00 97.81 74 SER A O 1
ATOM 618 N N . SER A 1 75 ? 2.343 6.241 -5.106 1.00 97.94 75 SER A N 1
ATOM 619 C CA . SER A 1 75 ? 0.998 6.099 -4.532 1.00 97.94 75 SER A CA 1
ATOM 620 C C . SER A 1 75 ? 0.334 4.802 -4.998 1.00 97.94 75 SER A C 1
ATOM 622 O O . SER A 1 75 ? -0.136 3.995 -4.200 1.00 97.94 75 SER A O 1
ATOM 624 N N . THR A 1 76 ? 0.366 4.520 -6.303 1.00 97.50 76 THR A N 1
ATOM 625 C CA . THR A 1 76 ? -0.247 3.286 -6.820 1.00 97.50 76 THR A CA 1
ATOM 626 C C . THR A 1 76 ? 0.413 2.045 -6.213 1.00 97.50 76 THR A C 1
ATOM 628 O O . THR A 1 76 ? -0.284 1.115 -5.813 1.00 97.50 76 THR A O 1
ATOM 631 N N . LEU A 1 77 ? 1.742 2.051 -6.079 1.00 98.50 77 LEU A N 1
ATOM 632 C CA . LEU A 1 77 ? 2.507 0.903 -5.588 1.00 98.50 77 LEU A CA 1
ATOM 633 C C . LEU A 1 77 ? 2.248 0.627 -4.101 1.00 98.50 77 LEU A C 1
ATOM 635 O O . LEU A 1 77 ? 2.100 -0.529 -3.700 1.00 98.50 77 LEU A O 1
ATOM 639 N N . THR A 1 78 ? 2.158 1.678 -3.286 1.00 98.56 78 THR A N 1
ATOM 640 C CA . THR A 1 78 ? 1.846 1.573 -1.853 1.00 98.56 78 THR A CA 1
ATOM 641 C C . THR A 1 78 ? 0.409 1.092 -1.629 1.00 98.56 78 THR A C 1
ATOM 643 O O . THR A 1 78 ? 0.165 0.245 -0.768 1.00 98.56 78 THR A O 1
ATOM 646 N N . HIS A 1 79 ? -0.541 1.536 -2.455 1.00 98.19 79 HIS A N 1
ATOM 647 C CA . HIS A 1 79 ? -1.918 1.045 -2.418 1.00 98.19 79 HIS A CA 1
ATOM 648 C C . HIS A 1 79 ? -2.047 -0.417 -2.868 1.00 98.19 79 HIS A C 1
ATOM 650 O O . HIS A 1 79 ? -2.768 -1.188 -2.231 1.00 98.19 79 HIS A O 1
ATOM 656 N N . GLU A 1 80 ? -1.323 -0.831 -3.912 1.00 98.44 80 GLU A N 1
ATOM 657 C CA . GLU A 1 80 ? -1.239 -2.237 -4.330 1.00 98.44 80 GLU A CA 1
ATOM 658 C C . GLU A 1 80 ? -0.692 -3.127 -3.208 1.00 98.44 80 GLU A C 1
ATOM 660 O O . GLU A 1 80 ? -1.240 -4.202 -2.965 1.00 98.44 80 GLU A O 1
ATOM 665 N N . ALA A 1 81 ? 0.316 -2.663 -2.464 1.00 98.69 81 ALA A N 1
ATOM 666 C CA . ALA A 1 81 ? 0.809 -3.367 -1.284 1.00 98.69 81 ALA A CA 1
ATOM 667 C C . ALA A 1 81 ? -0.271 -3.518 -0.198 1.00 98.69 81 ALA A C 1
ATOM 669 O O . ALA A 1 81 ? -0.458 -4.616 0.324 1.00 98.69 81 ALA A O 1
ATOM 670 N N . GLY A 1 82 ? -1.051 -2.468 0.081 1.00 98.06 82 GLY A N 1
ATOM 671 C CA . GLY A 1 82 ? -2.206 -2.565 0.982 1.00 98.06 82 GLY A CA 1
ATOM 672 C C . GLY A 1 82 ? -3.258 -3.578 0.509 1.00 98.06 82 GLY A C 1
ATOM 673 O O . GLY A 1 82 ? -3.792 -4.341 1.315 1.00 98.06 82 GLY A O 1
ATOM 674 N N . ALA A 1 83 ? -3.522 -3.644 -0.799 1.00 97.94 83 ALA A N 1
ATOM 675 C CA . ALA A 1 83 ? -4.417 -4.645 -1.378 1.00 97.94 83 ALA A CA 1
ATOM 676 C C . ALA A 1 83 ? -3.859 -6.073 -1.261 1.00 97.94 83 ALA A C 1
ATOM 678 O O . ALA A 1 83 ? -4.622 -6.996 -0.979 1.00 97.94 83 ALA A O 1
ATOM 679 N N . ALA A 1 84 ? -2.547 -6.267 -1.423 1.00 98.50 84 ALA A N 1
ATOM 680 C CA . ALA A 1 84 ? -1.904 -7.563 -1.212 1.00 98.50 84 ALA A CA 1
ATOM 681 C C . ALA A 1 84 ? -2.040 -8.030 0.246 1.00 98.50 84 ALA A C 1
ATOM 683 O O . ALA A 1 84 ? -2.452 -9.164 0.482 1.00 98.50 84 ALA A O 1
ATOM 684 N N . VAL A 1 85 ? -1.812 -7.142 1.221 1.00 98.38 85 VAL A N 1
ATOM 685 C CA . VAL A 1 85 ? -2.007 -7.457 2.648 1.00 98.38 85 VAL A CA 1
ATOM 686 C C . VAL A 1 85 ? -3.448 -7.874 2.938 1.00 98.38 85 VAL A C 1
ATOM 688 O O . VAL A 1 85 ? -3.662 -8.861 3.633 1.00 98.38 85 VAL A O 1
ATOM 691 N N . LEU A 1 86 ? -4.445 -7.199 2.355 1.00 96.25 86 LEU A N 1
ATOM 692 C CA . LEU A 1 86 ? -5.854 -7.590 2.508 1.00 96.25 86 LEU A CA 1
ATOM 693 C C . LEU A 1 86 ? -6.167 -8.989 1.961 1.00 96.25 86 LEU A C 1
ATOM 695 O O . LEU A 1 86 ? -7.084 -9.636 2.464 1.00 96.25 86 LEU A O 1
ATOM 699 N N . LYS A 1 87 ? -5.437 -9.458 0.942 1.00 96.19 87 LYS A N 1
ATOM 700 C CA . LYS A 1 87 ? -5.612 -10.810 0.389 1.00 96.19 87 LYS A CA 1
ATOM 701 C C . LYS A 1 87 ? -4.934 -11.882 1.242 1.00 96.19 87 LYS A C 1
ATOM 703 O O . LYS A 1 87 ? -5.492 -12.966 1.358 1.00 96.19 87 LYS A O 1
ATOM 708 N N . ILE A 1 88 ? -3.769 -11.574 1.811 1.00 97.38 88 ILE A N 1
ATOM 709 C CA . ILE A 1 88 ? -2.935 -12.528 2.559 1.00 97.38 88 ILE A CA 1
ATOM 710 C C . ILE A 1 88 ? -3.371 -12.614 4.027 1.00 97.38 88 ILE A C 1
ATOM 712 O O . ILE A 1 88 ? -3.658 -13.689 4.544 1.00 97.38 88 ILE A O 1
ATOM 716 N N . ALA A 1 89 ? -3.428 -11.466 4.702 1.00 96.06 89 ALA A N 1
ATOM 717 C CA . ALA A 1 89 ? -3.629 -11.354 6.143 1.00 96.06 89 ALA A CA 1
ATOM 718 C C . ALA A 1 89 ? -4.476 -10.106 6.463 1.00 96.06 89 ALA A C 1
ATOM 720 O O . ALA A 1 89 ? -3.951 -9.079 6.910 1.00 96.06 89 ALA A O 1
ATOM 721 N N . PRO A 1 90 ? -5.800 -10.146 6.211 1.00 94.00 90 PRO A N 1
ATOM 722 C CA . PRO A 1 90 ? -6.676 -8.983 6.376 1.00 94.00 90 PRO A CA 1
ATOM 723 C C . PRO A 1 90 ? -6.715 -8.438 7.811 1.00 94.00 90 PRO A C 1
ATOM 725 O O . PRO A 1 90 ? -6.945 -7.244 8.006 1.00 94.00 90 PRO A O 1
ATOM 728 N N . ASP A 1 91 ? -6.453 -9.278 8.813 1.00 92.69 91 ASP A N 1
ATOM 729 C CA . ASP A 1 91 ? -6.340 -8.893 10.222 1.00 92.69 91 ASP A CA 1
ATOM 730 C C . ASP A 1 91 ? -5.101 -8.034 10.523 1.00 92.69 91 ASP A C 1
ATOM 732 O O . ASP A 1 91 ? -5.081 -7.368 11.554 1.00 92.69 91 ASP A O 1
ATOM 736 N N . LYS A 1 92 ? -4.103 -8.007 9.625 1.00 96.69 92 LYS A N 1
ATOM 737 C CA . LYS A 1 92 ? -2.868 -7.207 9.732 1.00 96.69 92 LYS A CA 1
ATOM 738 C C . LYS A 1 92 ? -2.919 -5.880 8.990 1.00 96.69 92 LYS A C 1
ATOM 740 O O . LYS A 1 92 ? -1.953 -5.120 9.026 1.00 96.69 92 LYS A O 1
ATOM 745 N N . PHE A 1 93 ? -4.011 -5.587 8.287 1.00 96.38 93 PHE A N 1
ATOM 746 C CA . PHE A 1 93 ? -4.084 -4.422 7.406 1.00 96.38 93 PHE A CA 1
ATOM 747 C C . PHE A 1 93 ? -3.850 -3.091 8.135 1.00 96.38 93 PHE A C 1
ATOM 749 O O . PHE A 1 93 ? -3.177 -2.201 7.608 1.00 96.38 93 PHE A O 1
ATOM 756 N N . TRP A 1 94 ? -4.393 -2.935 9.346 1.00 95.56 94 TRP A N 1
ATOM 757 C CA . TRP A 1 94 ? -4.247 -1.693 10.108 1.00 95.56 94 TRP A CA 1
ATOM 758 C C . TRP A 1 94 ? -2.831 -1.518 10.649 1.00 95.56 94 TRP A C 1
ATOM 760 O O . TRP A 1 94 ? -2.287 -0.418 10.590 1.00 95.56 94 TRP A O 1
ATOM 770 N N . GLU A 1 95 ? -2.233 -2.601 11.137 1.00 98.06 95 GLU A N 1
ATOM 771 C CA . GLU A 1 95 ? -0.860 -2.655 11.623 1.00 98.06 95 GLU A CA 1
ATOM 772 C C . GLU A 1 95 ? 0.122 -2.379 10.474 1.00 98.06 95 GLU A C 1
ATOM 774 O O . GLU A 1 95 ? 1.012 -1.542 10.618 1.00 98.06 95 GLU A O 1
ATOM 779 N N . PHE A 1 96 ? -0.094 -2.991 9.304 1.00 98.56 96 PHE A N 1
ATOM 780 C CA . PHE A 1 96 ? 0.660 -2.697 8.084 1.00 98.56 96 PHE A CA 1
ATOM 781 C C . PHE A 1 96 ? 0.524 -1.231 7.675 1.00 98.56 96 PHE A C 1
ATOM 783 O O . PHE A 1 96 ? 1.525 -0.578 7.401 1.00 98.56 96 PHE A O 1
ATOM 790 N N . SER A 1 97 ? -0.699 -0.696 7.661 1.00 98.06 97 SER A N 1
ATOM 791 C CA . SER A 1 97 ? -0.935 0.703 7.297 1.00 98.06 97 SER A CA 1
ATOM 792 C C . SER A 1 97 ? -0.193 1.655 8.234 1.00 98.06 97 SER A C 1
ATOM 794 O O . SER A 1 97 ? 0.423 2.608 7.768 1.00 98.06 97 SER A O 1
ATOM 796 N N . ALA A 1 98 ? -0.196 1.377 9.542 1.00 98.12 98 ALA A N 1
ATOM 797 C CA . ALA A 1 98 ? 0.565 2.149 10.519 1.00 98.12 98 ALA A CA 1
ATOM 798 C C . ALA A 1 98 ? 2.078 2.080 10.263 1.00 98.12 98 ALA A C 1
ATOM 800 O O . ALA A 1 98 ? 2.740 3.119 10.265 1.00 98.12 98 ALA A O 1
ATOM 801 N N . ALA A 1 99 ? 2.613 0.886 9.990 1.00 98.69 99 ALA A N 1
ATOM 802 C CA . ALA A 1 99 ? 4.023 0.705 9.652 1.00 98.69 99 ALA A CA 1
ATOM 803 C C . ALA A 1 99 ? 4.390 1.447 8.357 1.00 98.69 99 ALA A C 1
ATOM 805 O O . ALA A 1 99 ? 5.356 2.207 8.330 1.00 98.69 99 ALA A O 1
ATOM 806 N N . LEU A 1 100 ? 3.581 1.329 7.306 1.00 98.69 100 LEU A N 1
ATOM 807 C CA . LEU A 1 100 ? 3.815 2.021 6.042 1.00 98.69 100 LEU A CA 1
ATOM 808 C C . LEU A 1 100 ? 3.782 3.546 6.206 1.00 98.69 100 LEU A C 1
ATOM 810 O O . LEU A 1 100 ? 4.679 4.221 5.712 1.00 98.69 100 LEU A O 1
ATOM 814 N N . PHE A 1 101 ? 2.824 4.095 6.961 1.00 98.38 101 PHE A N 1
ATOM 815 C CA . PHE A 1 101 ? 2.816 5.528 7.269 1.00 98.38 101 PHE A CA 1
ATOM 816 C C . PHE A 1 101 ? 4.039 5.970 8.089 1.00 98.38 101 PHE A C 1
ATOM 818 O O . PHE A 1 101 ? 4.515 7.084 7.889 1.00 98.38 101 PHE A O 1
ATOM 825 N N . SER A 1 102 ? 4.593 5.123 8.968 1.00 98.25 102 SER A N 1
ATOM 826 C CA . SER A 1 102 ? 5.846 5.450 9.677 1.00 98.25 102 SER A CA 1
ATOM 827 C C . SER A 1 102 ? 7.083 5.465 8.772 1.00 98.25 102 SER A C 1
ATOM 829 O O . SER A 1 102 ? 8.044 6.164 9.072 1.00 98.25 102 SER A O 1
ATOM 831 N N . HIS A 1 103 ? 7.029 4.753 7.645 1.00 98.50 103 HIS A N 1
ATOM 832 C CA . HIS A 1 103 ? 8.047 4.750 6.596 1.00 98.50 103 HIS A CA 1
ATOM 833 C C . HIS A 1 103 ? 7.632 5.622 5.398 1.00 98.50 103 HIS A C 1
ATOM 835 O O . HIS A 1 103 ? 8.143 5.450 4.303 1.00 98.50 103 HIS A O 1
ATOM 841 N N . GLN A 1 104 ? 6.688 6.552 5.544 1.00 98.12 104 GLN A N 1
ATOM 842 C CA . GLN A 1 104 ? 6.100 7.253 4.397 1.00 98.12 104 GLN A CA 1
ATOM 843 C C . GLN A 1 104 ? 7.131 8.019 3.539 1.00 98.12 104 GLN A C 1
ATOM 845 O O . GLN A 1 104 ? 7.071 7.962 2.310 1.00 98.12 104 GLN A O 1
ATOM 850 N N . GLU A 1 105 ? 8.089 8.713 4.163 1.00 98.38 105 GLU A N 1
ATOM 851 C CA . GLU A 1 105 ? 9.073 9.558 3.456 1.00 98.38 105 GLU A CA 1
ATOM 852 C C . GLU A 1 105 ? 9.967 8.762 2.490 1.00 98.38 105 GLU A C 1
ATOM 854 O O . GLU A 1 105 ? 10.454 9.279 1.481 1.00 98.38 105 GLU A O 1
ATOM 859 N N . GLU A 1 106 ? 10.136 7.468 2.756 1.00 98.50 106 GLU A N 1
ATOM 860 C CA . GLU A 1 106 ? 10.883 6.532 1.922 1.00 98.50 106 GLU A CA 1
ATOM 861 C C . GLU A 1 106 ? 10.259 6.291 0.539 1.00 98.50 106 GLU A C 1
ATOM 863 O O . GLU A 1 106 ? 10.942 5.761 -0.347 1.00 98.50 106 GLU A O 1
ATOM 868 N N . PHE A 1 107 ? 8.991 6.676 0.363 1.00 98.50 107 PHE A N 1
ATOM 869 C CA . PHE A 1 107 ? 8.199 6.483 -0.852 1.00 98.50 107 PHE A CA 1
ATOM 870 C C . PHE A 1 107 ? 7.782 7.799 -1.522 1.00 98.50 107 PHE A C 1
ATOM 872 O O . PHE A 1 107 ? 7.017 7.772 -2.485 1.00 98.50 107 PHE A O 1
ATOM 879 N N . PHE A 1 108 ? 8.274 8.950 -1.058 1.00 98.50 108 PHE A N 1
ATOM 880 C CA . PHE A 1 108 ? 8.083 10.225 -1.757 1.00 98.50 108 PHE A CA 1
ATOM 881 C C . PHE A 1 108 ? 8.877 10.289 -3.063 1.00 98.50 108 PHE A C 1
ATOM 883 O O . PHE A 1 108 ? 9.867 9.578 -3.230 1.00 98.50 108 PHE A O 1
ATOM 890 N N . ASP A 1 109 ? 8.466 11.179 -3.972 1.00 98.19 109 ASP A N 1
ATOM 891 C CA . ASP A 1 109 ? 8.979 11.253 -5.348 1.00 98.19 109 ASP A CA 1
ATOM 892 C C . ASP A 1 109 ? 10.513 11.260 -5.423 1.00 98.19 109 ASP A C 1
ATOM 894 O O . ASP A 1 109 ? 11.108 10.483 -6.167 1.00 98.19 109 ASP A O 1
ATOM 898 N N . VAL A 1 110 ? 11.171 12.089 -4.606 1.00 98.00 110 VAL A N 1
ATOM 899 C CA . VAL A 1 110 ? 12.641 12.196 -4.579 1.00 98.00 110 VAL A CA 1
ATOM 900 C C . VAL A 1 110 ? 13.300 10.894 -4.109 1.00 98.00 110 VAL A C 1
ATOM 902 O O . VAL A 1 110 ? 14.358 10.526 -4.616 1.00 98.00 110 VAL A O 1
ATOM 905 N N . SER A 1 111 ? 12.670 10.174 -3.180 1.00 98.25 111 SER A N 1
ATOM 906 C CA . SER A 1 111 ? 13.190 8.937 -2.587 1.00 98.25 111 SER A CA 1
ATOM 907 C C . SER A 1 111 ? 13.140 7.744 -3.547 1.00 98.25 111 SER A C 1
ATOM 909 O O . SER A 1 111 ? 13.927 6.811 -3.398 1.00 98.25 111 SER A O 1
ATOM 911 N N . VAL A 1 112 ? 12.242 7.768 -4.540 1.00 98.00 112 VAL A N 1
ATOM 912 C CA . VAL A 1 112 ? 12.010 6.646 -5.473 1.00 98.00 112 VAL A CA 1
ATOM 913 C C . VAL A 1 112 ? 12.315 6.976 -6.936 1.00 98.00 112 VAL A C 1
ATOM 915 O O . VAL A 1 112 ? 12.134 6.125 -7.799 1.00 98.00 112 VAL A O 1
ATOM 918 N N . VAL A 1 113 ? 12.803 8.184 -7.241 1.00 97.62 113 VAL A N 1
ATOM 919 C CA . VAL A 1 113 ? 12.969 8.680 -8.624 1.00 97.62 113 VAL A CA 1
ATOM 920 C C . VAL A 1 113 ? 13.803 7.763 -9.534 1.00 97.62 113 VAL A C 1
ATOM 922 O O . VAL A 1 113 ? 13.549 7.692 -10.733 1.00 97.62 113 VAL A O 1
ATOM 925 N N . ASN A 1 114 ? 14.774 7.035 -8.973 1.00 97.88 114 ASN A N 1
ATOM 926 C CA . ASN A 1 114 ? 15.639 6.096 -9.702 1.00 97.88 114 ASN A CA 1
ATOM 927 C C . ASN A 1 114 ? 15.346 4.623 -9.363 1.00 97.88 114 ASN A C 1
ATOM 929 O O . ASN A 1 114 ? 16.140 3.739 -9.690 1.00 97.88 114 ASN A O 1
ATOM 933 N N . GLU A 1 115 ? 14.246 4.347 -8.663 1.00 97.12 115 GLU A N 1
ATOM 934 C CA . GLU A 1 115 ? 13.874 3.006 -8.231 1.00 97.12 115 GLU A CA 1
ATOM 935 C C . GLU A 1 115 ? 12.939 2.339 -9.248 1.00 97.12 115 GLU A C 1
ATOM 937 O O . GLU A 1 115 ? 12.019 2.949 -9.791 1.00 97.12 115 GLU A O 1
ATOM 942 N N . THR A 1 116 ? 13.160 1.051 -9.516 1.00 97.44 116 THR A N 1
ATOM 943 C CA . THR A 1 116 ? 12.242 0.281 -10.359 1.00 97.44 116 THR A CA 1
ATOM 944 C C . THR A 1 116 ? 11.036 -0.195 -9.552 1.00 97.44 116 THR A C 1
ATOM 946 O O . THR A 1 116 ? 11.135 -0.493 -8.364 1.00 97.44 116 THR A O 1
ATOM 949 N N . ARG A 1 117 ? 9.896 -0.384 -10.224 1.00 96.94 117 ARG A N 1
ATOM 950 C CA . ARG A 1 117 ? 8.644 -0.858 -9.608 1.00 96.94 117 ARG A CA 1
ATOM 951 C C . ARG A 1 117 ? 8.819 -2.096 -8.711 1.00 96.94 117 ARG A C 1
ATOM 953 O O . ARG A 1 117 ? 8.354 -2.101 -7.575 1.00 96.94 117 ARG A O 1
ATOM 960 N N . ASN A 1 118 ? 9.522 -3.126 -9.191 1.00 98.00 118 ASN A N 1
ATOM 961 C CA . ASN A 1 118 ? 9.744 -4.358 -8.420 1.00 98.00 118 ASN A CA 1
ATOM 962 C C . ASN A 1 118 ? 10.670 -4.142 -7.208 1.00 98.00 118 ASN A C 1
ATOM 964 O O . ASN A 1 118 ? 10.542 -4.852 -6.214 1.00 98.00 118 ASN A O 1
ATOM 968 N N . LYS A 1 119 ? 11.581 -3.158 -7.247 1.00 98.44 119 LYS A N 1
ATOM 969 C CA . LYS A 1 119 ? 12.395 -2.791 -6.077 1.00 98.44 119 LYS A CA 1
ATOM 970 C C . LYS A 1 119 ? 11.562 -2.105 -4.999 1.00 98.44 119 LYS A C 1
ATOM 972 O O . LYS A 1 119 ? 11.654 -2.503 -3.837 1.00 98.44 119 LYS A O 1
ATOM 977 N N . THR A 1 120 ? 10.643 -1.225 -5.390 1.00 98.62 120 THR A N 1
ATOM 978 C CA . THR A 1 120 ? 9.685 -0.637 -4.450 1.00 98.62 120 THR A CA 1
ATOM 979 C C . THR A 1 120 ? 8.812 -1.715 -3.794 1.00 98.62 120 THR A C 1
ATOM 981 O O . THR A 1 120 ? 8.643 -1.699 -2.575 1.00 98.62 120 THR A O 1
ATOM 984 N N . TYR A 1 121 ? 8.335 -2.720 -4.543 1.00 98.69 121 TYR A N 1
ATOM 985 C CA . TYR A 1 121 ? 7.591 -3.844 -3.951 1.00 98.69 121 TYR A CA 1
ATOM 986 C C . TYR A 1 121 ? 8.411 -4.686 -2.972 1.00 98.69 121 TYR A C 1
ATOM 988 O O . TYR A 1 121 ? 7.871 -5.094 -1.949 1.00 98.69 121 TYR A O 1
ATOM 996 N N . GLN A 1 122 ? 9.706 -4.900 -3.223 1.00 98.69 122 GLN A N 1
ATOM 997 C CA . GLN A 1 122 ? 10.599 -5.563 -2.260 1.00 98.69 122 GLN A CA 1
ATOM 998 C C . GLN A 1 122 ? 10.667 -4.810 -0.930 1.00 98.69 122 GLN A C 1
ATOM 1000 O O . GLN A 1 122 ? 10.626 -5.427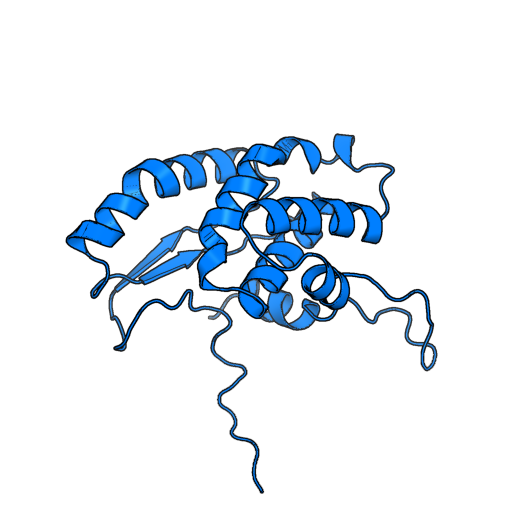 0.131 1.00 98.69 122 GLN A O 1
ATOM 1005 N N . ARG A 1 123 ? 10.731 -3.476 -0.961 1.00 98.75 123 ARG A N 1
ATOM 1006 C CA . ARG A 1 123 ? 10.728 -2.657 0.261 1.00 98.75 123 ARG A CA 1
ATOM 1007 C C . ARG A 1 123 ? 9.378 -2.709 0.976 1.00 98.75 123 ARG A C 1
ATOM 1009 O O . ARG A 1 123 ? 9.341 -2.875 2.190 1.00 98.75 123 ARG A O 1
ATOM 1016 N N . LEU A 1 124 ? 8.277 -2.645 0.227 1.00 98.88 124 LEU A N 1
ATOM 1017 C CA . LEU A 1 124 ? 6.922 -2.741 0.779 1.00 98.88 124 LEU A CA 1
ATOM 1018 C C . LEU A 1 124 ? 6.646 -4.110 1.418 1.00 98.88 124 LEU A C 1
ATOM 1020 O O . LEU A 1 124 ? 6.066 -4.168 2.501 1.00 98.88 124 LEU A O 1
ATOM 1024 N N . ALA A 1 125 ? 7.107 -5.196 0.796 1.00 98.81 125 ALA A N 1
ATOM 1025 C CA . ALA A 1 125 ? 6.979 -6.545 1.340 1.00 98.81 125 ALA A CA 1
ATOM 1026 C C . ALA A 1 125 ? 7.766 -6.711 2.650 1.00 98.81 125 ALA A C 1
ATOM 1028 O O . ALA A 1 125 ? 7.251 -7.284 3.607 1.00 98.81 125 ALA A O 1
ATOM 1029 N N . LYS A 1 126 ? 8.960 -6.110 2.751 1.00 98.81 126 LYS A N 1
ATOM 1030 C CA . LYS A 1 126 ? 9.727 -6.071 4.008 1.00 98.81 126 LYS A CA 1
ATOM 1031 C C . LYS A 1 126 ? 9.007 -5.318 5.120 1.00 98.81 126 LYS A C 1
ATOM 1033 O O . LYS A 1 126 ? 9.020 -5.778 6.256 1.00 98.81 126 LYS A O 1
ATOM 1038 N N . ILE A 1 127 ? 8.354 -4.194 4.810 1.00 98.81 127 ILE A N 1
ATOM 1039 C CA . ILE A 1 127 ? 7.526 -3.473 5.792 1.00 98.81 127 ILE A CA 1
ATOM 1040 C C . ILE A 1 127 ? 6.383 -4.374 6.270 1.00 98.81 127 ILE A C 1
ATOM 1042 O O . ILE A 1 127 ? 6.158 -4.488 7.473 1.00 98.81 127 ILE A O 1
ATOM 1046 N N . ALA A 1 128 ? 5.699 -5.073 5.363 1.00 98.75 128 ALA A N 1
ATOM 1047 C CA . ALA A 1 128 ? 4.632 -6.002 5.730 1.00 98.75 128 ALA A CA 1
ATOM 1048 C C . ALA A 1 128 ? 5.126 -7.188 6.578 1.00 98.75 128 ALA A C 1
ATOM 1050 O O . ALA A 1 128 ? 4.455 -7.587 7.533 1.00 98.75 128 ALA A O 1
ATOM 1051 N N . ALA A 1 129 ? 6.333 -7.689 6.312 1.00 98.62 129 ALA A N 1
ATOM 1052 C CA . ALA A 1 129 ? 6.959 -8.728 7.123 1.00 98.62 129 ALA A CA 1
ATOM 1053 C C . ALA A 1 129 ? 7.162 -8.300 8.586 1.00 98.62 129 ALA A C 1
ATOM 1055 O O . ALA A 1 129 ? 7.004 -9.122 9.489 1.00 98.62 129 ALA A O 1
ATOM 1056 N N . THR A 1 130 ? 7.414 -7.010 8.858 1.00 98.75 130 THR A N 1
ATOM 1057 C CA . THR A 1 130 ? 7.555 -6.506 10.242 1.00 98.75 130 THR A CA 1
ATOM 1058 C C . THR A 1 130 ? 6.286 -6.658 11.086 1.00 98.75 130 THR A C 1
ATOM 1060 O O . THR A 1 130 ? 6.372 -6.723 12.311 1.00 98.75 130 THR A O 1
ATOM 1063 N N . VAL A 1 131 ? 5.115 -6.761 10.446 1.00 98.44 131 VAL A N 1
ATOM 1064 C CA . VAL A 1 131 ? 3.820 -6.974 11.116 1.00 98.44 131 VAL A CA 1
ATOM 1065 C C . VAL A 1 131 ? 3.304 -8.413 10.979 1.00 98.44 131 VAL A C 1
ATOM 1067 O O . VAL A 1 131 ? 2.186 -8.718 11.403 1.00 98.44 131 VAL A O 1
ATOM 1070 N N . GLY A 1 132 ? 4.133 -9.314 10.440 1.00 98.25 132 GLY A N 1
ATOM 1071 C CA . GLY A 1 132 ? 3.860 -10.748 10.344 1.00 98.25 132 GLY A CA 1
ATOM 1072 C C . GLY A 1 132 ? 3.143 -11.198 9.069 1.00 98.25 132 GLY A C 1
ATOM 1073 O O . GLY A 1 132 ? 2.541 -12.268 9.084 1.00 98.25 132 GLY A O 1
ATOM 1074 N N . VAL A 1 133 ? 3.171 -10.406 7.993 1.00 98.44 133 VAL A N 1
ATOM 1075 C CA . VAL A 1 133 ? 2.713 -10.839 6.658 1.00 98.44 133 VAL A CA 1
ATOM 1076 C C . VAL A 1 133 ? 3.841 -11.601 5.957 1.00 98.44 133 VAL A C 1
ATOM 1078 O O . VAL A 1 133 ? 5.001 -11.212 6.065 1.00 98.44 133 VAL A O 1
ATOM 1081 N N . ASP A 1 134 ? 3.521 -12.671 5.228 1.00 98.50 134 ASP A N 1
ATOM 1082 C CA . ASP A 1 134 ? 4.526 -13.435 4.484 1.00 98.50 134 ASP A CA 1
ATOM 1083 C C . ASP A 1 134 ? 5.108 -12.616 3.312 1.00 98.50 134 ASP A C 1
ATOM 1085 O O . ASP A 1 134 ? 4.392 -12.196 2.399 1.00 98.50 134 ASP A O 1
ATOM 1089 N N . GLU A 1 135 ? 6.423 -12.367 3.348 1.00 98.38 135 GLU A N 1
ATOM 1090 C CA . GLU A 1 135 ? 7.122 -11.555 2.341 1.00 98.38 135 GLU A CA 1
ATOM 1091 C C . GLU A 1 135 ? 7.070 -12.204 0.950 1.00 98.38 135 GLU A C 1
ATOM 1093 O O . GLU A 1 135 ? 6.910 -11.510 -0.056 1.00 98.38 135 GLU A O 1
ATOM 1098 N N . HIS A 1 136 ? 7.192 -13.533 0.879 1.00 98.44 136 HIS A N 1
ATOM 1099 C CA . HIS A 1 136 ? 7.240 -14.262 -0.383 1.00 98.44 136 HIS A CA 1
ATOM 1100 C C . HIS A 1 136 ? 5.878 -14.238 -1.082 1.00 98.44 136 HIS A C 1
ATOM 1102 O O . HIS A 1 136 ? 5.797 -13.863 -2.252 1.00 98.44 136 HIS A O 1
ATOM 1108 N N . GLU A 1 137 ? 4.804 -14.552 -0.360 1.00 98.50 137 GLU A N 1
ATOM 1109 C CA . GLU A 1 137 ? 3.432 -14.492 -0.869 1.00 98.50 137 GLU A CA 1
ATOM 1110 C C . GLU A 1 137 ? 3.074 -13.074 -1.339 1.00 98.50 137 GLU A C 1
ATOM 1112 O O . GLU A 1 137 ? 2.476 -12.882 -2.403 1.00 98.50 137 GLU A O 1
ATOM 1117 N N . MET A 1 138 ? 3.516 -12.048 -0.606 1.00 98.44 138 MET A N 1
ATOM 1118 C CA . MET A 1 138 ? 3.314 -10.658 -1.008 1.00 98.44 138 MET A CA 1
ATOM 1119 C C . MET A 1 138 ? 4.042 -10.319 -2.314 1.00 98.44 138 MET A C 1
ATOM 1121 O O . MET A 1 138 ? 3.459 -9.692 -3.203 1.00 98.44 138 MET A O 1
ATOM 1125 N N . LEU A 1 139 ? 5.287 -10.767 -2.484 1.00 98.62 139 LEU A N 1
ATOM 1126 C CA . LEU A 1 139 ? 6.036 -10.576 -3.728 1.00 98.62 139 LEU A CA 1
ATOM 1127 C C . LEU A 1 139 ? 5.433 -11.344 -4.908 1.00 98.62 139 LEU A C 1
ATOM 1129 O O . LEU A 1 139 ? 5.424 -10.820 -6.023 1.00 98.62 139 LEU A O 1
ATOM 1133 N N . GLU A 1 140 ? 4.881 -12.536 -4.682 1.00 98.06 140 GLU A N 1
ATOM 1134 C CA . GLU A 1 140 ? 4.156 -13.289 -5.710 1.00 98.06 140 GLU A CA 1
ATOM 1135 C C . GLU A 1 140 ? 2.895 -12.573 -6.204 1.00 98.06 140 GLU A C 1
ATOM 1137 O O . GLU A 1 140 ? 2.474 -12.795 -7.347 1.00 98.06 140 GLU A O 1
ATOM 1142 N N . LEU A 1 141 ? 2.264 -11.757 -5.354 1.00 98.31 141 LEU A N 1
ATOM 1143 C CA . LEU A 1 141 ? 1.112 -10.938 -5.723 1.00 98.31 141 LEU A CA 1
ATOM 1144 C C . LEU A 1 141 ? 1.510 -9.658 -6.465 1.00 98.31 141 LEU A C 1
ATOM 1146 O O . LEU A 1 141 ? 0.780 -9.236 -7.367 1.00 98.31 141 LEU A O 1
ATOM 1150 N N . LEU A 1 142 ? 2.630 -9.041 -6.081 1.00 98.31 142 LEU A N 1
ATOM 1151 C CA . LEU A 1 142 ? 2.992 -7.684 -6.495 1.00 98.31 142 LEU A CA 1
ATOM 1152 C C . LEU A 1 142 ? 3.946 -7.613 -7.688 1.00 98.31 142 LEU A C 1
ATOM 1154 O O . LEU A 1 142 ? 3.779 -6.728 -8.528 1.00 98.31 142 LEU A O 1
ATOM 1158 N N . ASN A 1 143 ? 4.939 -8.502 -7.771 1.00 97.19 143 ASN A N 1
ATOM 1159 C CA . ASN A 1 143 ? 5.994 -8.385 -8.775 1.00 97.19 143 ASN A CA 1
ATOM 1160 C C . ASN A 1 143 ? 5.442 -8.464 -10.201 1.00 97.19 143 ASN A C 1
ATOM 1162 O O . ASN A 1 143 ? 4.618 -9.315 -10.541 1.00 97.19 143 ASN A O 1
ATOM 1166 N N . ILE A 1 144 ? 5.972 -7.599 -11.060 1.00 94.81 144 ILE A N 1
ATOM 1167 C CA . ILE A 1 144 ? 5.748 -7.666 -12.498 1.00 94.81 144 ILE A CA 1
ATOM 1168 C C . ILE A 1 144 ? 6.703 -8.694 -13.088 1.00 94.81 144 ILE A C 1
ATOM 1170 O O . ILE A 1 144 ? 7.919 -8.589 -12.914 1.00 94.81 144 ILE A O 1
ATOM 1174 N N . SER A 1 145 ? 6.133 -9.686 -13.771 1.00 87.88 145 SER A N 1
ATOM 1175 C CA . SER A 1 145 ? 6.885 -10.712 -14.489 1.00 87.88 145 SER A CA 1
ATOM 1176 C C . SER A 1 145 ? 7.665 -10.097 -15.648 1.00 87.88 145 SER A C 1
ATOM 1178 O O . SER A 1 145 ? 7.111 -9.341 -16.443 1.00 87.88 145 SER A O 1
ATOM 1180 N N . GLU A 1 146 ? 8.932 -10.482 -15.779 1.00 83.50 146 GLU A N 1
ATOM 1181 C CA . GLU A 1 146 ? 9.756 -10.174 -16.954 1.00 83.50 146 GLU A CA 1
ATOM 1182 C C . GLU A 1 146 ? 9.443 -11.110 -18.135 1.00 83.50 146 GLU A C 1
ATOM 1184 O O . GLU A 1 146 ? 9.801 -10.831 -19.278 1.00 83.50 146 GLU A O 1
ATOM 1189 N N . VAL A 1 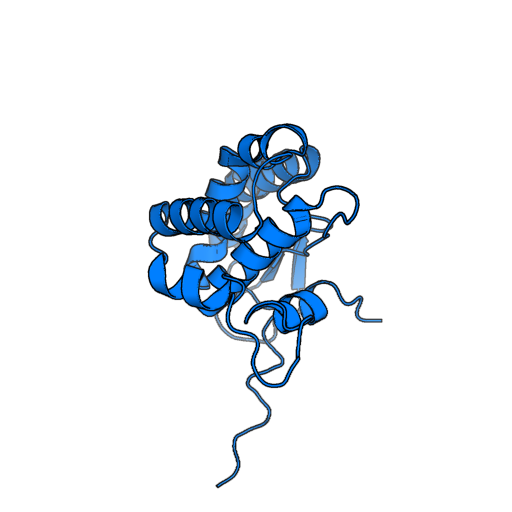147 ? 8.752 -12.226 -17.874 1.00 80.94 147 VAL A N 1
ATOM 1190 C CA . VAL A 1 147 ? 8.360 -13.191 -18.904 1.00 80.94 147 VAL A CA 1
ATOM 1191 C C . VAL A 1 147 ? 7.180 -12.641 -19.696 1.00 80.94 147 VAL A C 1
ATOM 1193 O O . VAL A 1 147 ? 6.082 -12.472 -19.161 1.00 80.94 147 VAL A O 1
ATOM 1196 N N . ILE A 1 148 ? 7.405 -12.420 -20.990 1.00 72.81 148 ILE A N 1
ATOM 1197 C CA . ILE A 1 148 ? 6.374 -12.024 -21.948 1.00 72.81 148 ILE A CA 1
ATOM 1198 C C . ILE A 1 148 ? 5.630 -13.286 -22.393 1.00 72.81 148 ILE A C 1
ATOM 1200 O O . ILE A 1 148 ? 6.064 -13.988 -23.305 1.00 72.81 148 ILE A O 1
ATOM 1204 N N . ALA A 1 149 ? 4.508 -13.586 -21.743 1.00 66.50 149 ALA A N 1
ATOM 1205 C CA . ALA A 1 149 ? 3.568 -14.582 -22.242 1.00 66.50 149 ALA A CA 1
ATOM 1206 C C . ALA A 1 149 ? 2.697 -13.949 -23.340 1.00 66.50 149 ALA A C 1
ATOM 1208 O O . ALA A 1 149 ? 2.146 -12.862 -23.154 1.00 66.50 149 ALA A O 1
ATOM 1209 N N . ASP A 1 150 ? 2.596 -14.610 -24.493 1.00 72.25 150 ASP A N 1
ATOM 1210 C CA . ASP A 1 150 ? 1.633 -14.290 -25.559 1.00 72.25 150 ASP A CA 1
ATOM 1211 C C . ASP A 1 150 ? 1.665 -12.835 -26.079 1.00 72.25 150 ASP A C 1
ATOM 1213 O O . ASP A 1 150 ? 0.657 -12.298 -26.540 1.00 72.25 150 ASP A O 1
ATOM 1217 N N . GLY A 1 151 ? 2.821 -12.163 -25.987 1.00 77.25 151 GLY A N 1
ATOM 1218 C CA . GLY A 1 151 ? 2.988 -10.768 -26.418 1.00 77.25 151 GLY A CA 1
ATOM 1219 C C . GLY A 1 151 ? 2.260 -9.731 -25.550 1.00 77.25 151 GLY A C 1
ATOM 1220 O O . GLY A 1 151 ? 2.181 -8.563 -25.932 1.00 77.25 151 GLY A O 1
ATOM 1221 N N . GLN A 1 152 ? 1.727 -10.121 -24.387 1.00 78.12 152 GLN A N 1
ATOM 1222 C CA . GLN A 1 152 ? 1.031 -9.214 -23.473 1.00 78.12 152 GLN A CA 1
ATOM 1223 C C . GLN A 1 152 ? 2.037 -8.391 -22.656 1.00 78.12 152 GLN A C 1
ATOM 1225 O O . GLN A 1 152 ? 2.639 -8.886 -21.708 1.00 78.12 152 GLN A O 1
ATOM 1230 N N . LEU A 1 153 ? 2.199 -7.112 -23.008 1.00 84.50 153 LEU A N 1
ATOM 1231 C CA . LEU A 1 153 ? 3.107 -6.176 -22.321 1.00 84.50 153 LEU A CA 1
ATOM 1232 C C . LEU A 1 153 ? 2.435 -5.374 -21.187 1.00 84.50 153 LEU A C 1
ATOM 1234 O O . LEU A 1 153 ? 3.117 -4.681 -20.438 1.00 84.50 153 LEU A O 1
ATOM 1238 N N . ASN A 1 154 ? 1.105 -5.447 -21.054 1.00 86.31 154 ASN A N 1
ATOM 1239 C CA . ASN A 1 154 ? 0.312 -4.679 -20.083 1.00 86.31 154 ASN A CA 1
ATOM 1240 C C . ASN A 1 154 ? -0.493 -5.599 -19.149 1.00 86.31 154 ASN A C 1
ATOM 1242 O O . ASN A 1 154 ? -1.722 -5.564 -19.107 1.00 86.31 154 ASN A O 1
ATOM 1246 N N . THR A 1 155 ? 0.206 -6.480 -18.440 1.00 88.50 155 THR A N 1
ATOM 1247 C CA . THR A 1 155 ? -0.405 -7.504 -17.578 1.00 88.50 155 THR A CA 1
ATOM 1248 C C . THR A 1 155 ? -0.753 -6.990 -16.182 1.00 88.50 155 THR A C 1
ATOM 1250 O O . THR A 1 155 ? -1.703 -7.478 -15.570 1.00 88.50 155 THR A O 1
ATOM 1253 N N . GLY A 1 156 ? -0.025 -5.986 -15.684 1.00 91.56 156 GLY A N 1
ATOM 1254 C CA . GLY A 1 156 ? -0.132 -5.552 -14.291 1.00 91.56 156 GLY A CA 1
ATOM 1255 C C . GLY A 1 156 ? 0.332 -6.640 -13.317 1.00 91.56 156 GLY A C 1
ATOM 1256 O O . GLY A 1 156 ? 1.112 -7.521 -13.673 1.00 91.56 156 GLY A O 1
ATOM 1257 N N . ASN A 1 157 ? -0.141 -6.565 -12.076 1.00 95.88 157 ASN A N 1
ATOM 1258 C CA . ASN A 1 157 ? 0.122 -7.552 -11.025 1.00 95.88 157 ASN A CA 1
ATOM 1259 C C . ASN A 1 157 ? -1.178 -8.258 -10.596 1.00 95.88 157 ASN A C 1
ATOM 1261 O O . ASN A 1 157 ? -2.277 -7.925 -11.055 1.00 95.88 157 ASN A O 1
ATOM 1265 N N . LYS A 1 158 ? -1.085 -9.227 -9.678 1.00 96.88 158 LYS A N 1
ATOM 1266 C CA . LYS A 1 158 ? -2.243 -10.038 -9.261 1.00 96.88 158 LYS A CA 1
ATOM 1267 C C . LYS A 1 158 ? -3.273 -9.264 -8.426 1.00 96.88 158 LYS A C 1
ATOM 1269 O O . LYS A 1 158 ? -4.355 -9.794 -8.185 1.00 96.88 158 LYS A O 1
ATOM 1274 N N . VAL A 1 159 ? -2.968 -8.023 -8.030 1.00 97.12 159 VAL A N 1
ATOM 1275 C CA . VAL A 1 159 ? -3.865 -7.127 -7.278 1.00 97.12 159 VAL A CA 1
ATOM 1276 C C . VAL A 1 159 ? -4.427 -5.972 -8.116 1.00 97.12 159 VAL A C 1
ATOM 1278 O O . VAL A 1 159 ? -5.178 -5.132 -7.627 1.00 97.12 159 VAL A O 1
ATOM 1281 N N . THR A 1 160 ? -4.131 -5.916 -9.415 1.00 94.81 160 THR A N 1
ATOM 1282 C CA . THR A 1 160 ? -4.566 -4.803 -10.274 1.00 94.81 160 THR A CA 1
ATOM 1283 C C . THR A 1 160 ? -6.095 -4.684 -10.351 1.00 94.81 160 THR A C 1
ATOM 1285 O O . THR A 1 160 ? -6.646 -3.583 -10.315 1.00 94.81 160 THR A O 1
ATOM 1288 N N . ASN A 1 161 ? -6.815 -5.807 -10.440 1.00 93.81 161 ASN A N 1
ATOM 1289 C CA . ASN A 1 161 ? -8.284 -5.789 -10.443 1.00 93.81 161 ASN A CA 1
ATOM 1290 C C . ASN A 1 161 ? -8.862 -5.397 -9.081 1.00 93.81 161 ASN A C 1
ATOM 1292 O O . ASN A 1 161 ? -9.927 -4.782 -9.028 1.00 93.81 161 ASN A O 1
ATOM 1296 N N . ASP A 1 162 ? -8.143 -5.713 -8.007 1.00 94.00 162 ASP A N 1
ATOM 1297 C CA . ASP A 1 162 ? -8.507 -5.333 -6.653 1.00 94.00 162 ASP A CA 1
ATOM 1298 C C . ASP A 1 162 ? -8.479 -3.800 -6.509 1.00 94.00 162 ASP A C 1
ATOM 1300 O O . ASP A 1 162 ? -9.490 -3.189 -6.160 1.00 94.00 162 ASP A O 1
ATOM 1304 N N . ILE A 1 163 ? -7.386 -3.155 -6.934 1.00 93.38 163 ILE A N 1
ATOM 1305 C CA . ILE A 1 163 ? -7.268 -1.687 -6.944 1.00 93.38 163 ILE A CA 1
ATOM 1306 C C . ILE A 1 163 ? -8.347 -1.023 -7.798 1.00 93.38 163 ILE A C 1
ATOM 1308 O O . ILE A 1 163 ? -8.993 -0.087 -7.330 1.00 93.38 163 ILE A O 1
ATOM 1312 N N . LYS A 1 164 ? -8.612 -1.530 -9.012 1.00 91.25 164 LYS A N 1
ATOM 1313 C CA . LYS A 1 164 ? -9.681 -1.003 -9.885 1.00 91.25 164 LYS A CA 1
ATOM 1314 C C . LYS A 1 164 ? -11.035 -0.952 -9.178 1.00 91.25 164 LYS A C 1
ATOM 1316 O O . LYS A 1 164 ? -11.800 -0.016 -9.392 1.00 91.25 164 LYS A O 1
ATOM 1321 N N . LEU A 1 165 ? -11.345 -1.961 -8.364 1.00 90.38 165 LEU A N 1
ATOM 1322 C CA . LEU A 1 165 ? -12.592 -2.016 -7.606 1.00 90.38 165 LEU A CA 1
ATOM 1323 C C . LEU A 1 165 ? -12.574 -1.079 -6.395 1.00 90.38 165 LEU A C 1
ATOM 1325 O O . LEU A 1 165 ? -13.600 -0.459 -6.118 1.00 90.38 165 LEU A O 1
ATOM 1329 N N . MET A 1 166 ? -11.438 -0.960 -5.703 1.00 87.31 166 MET A N 1
ATOM 1330 C CA . MET A 1 166 ? -11.284 -0.086 -4.534 1.00 87.31 166 MET A CA 1
ATOM 1331 C C . MET A 1 166 ? -11.427 1.400 -4.883 1.00 87.31 166 MET A C 1
ATOM 1333 O O . MET A 1 166 ? -12.072 2.135 -4.142 1.00 87.31 166 MET A O 1
ATOM 1337 N N . VAL A 1 167 ? -10.862 1.840 -6.014 1.00 86.88 167 VAL A N 1
ATOM 1338 C CA . VAL A 1 167 ? -10.886 3.258 -6.430 1.00 86.88 167 VAL A CA 1
ATOM 1339 C C . VAL A 1 167 ? -12.134 3.636 -7.230 1.00 86.88 167 VAL A C 1
ATOM 1341 O O . VAL A 1 167 ? -12.354 4.806 -7.541 1.00 86.88 167 VAL A O 1
ATOM 1344 N N . LYS A 1 168 ? -12.977 2.659 -7.586 1.00 85.56 168 LYS A N 1
ATOM 1345 C CA . LYS A 1 168 ? -14.212 2.924 -8.322 1.00 85.56 168 LYS A CA 1
ATOM 1346 C C . LYS A 1 168 ? -15.215 3.637 -7.416 1.00 85.56 168 LYS A C 1
ATOM 1348 O O . LYS A 1 168 ? -15.701 3.071 -6.436 1.00 85.56 168 LYS A O 1
ATOM 1353 N N . VAL A 1 169 ? -15.605 4.851 -7.800 1.00 67.69 169 VAL A N 1
ATOM 1354 C CA . VAL A 1 169 ? -16.746 5.543 -7.192 1.00 67.69 169 VAL A CA 1
ATOM 1355 C C . VAL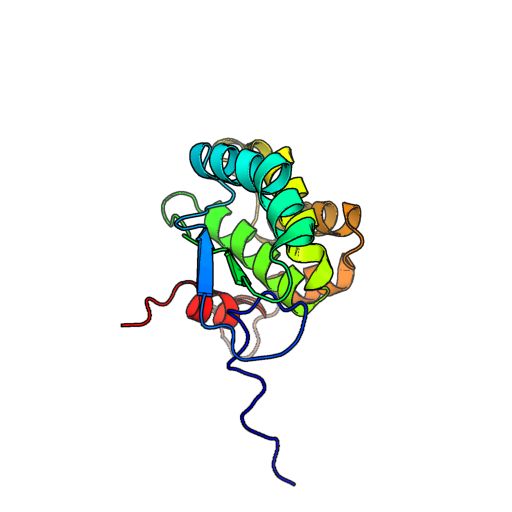 A 1 169 ? -18.007 4.714 -7.455 1.00 67.69 169 VAL A C 1
ATOM 1357 O O . VAL A 1 169 ? -18.372 4.459 -8.604 1.00 67.69 169 VAL A O 1
ATOM 1360 N N . ARG A 1 170 ? -18.650 4.234 -6.385 1.00 59.22 170 ARG A N 1
ATOM 1361 C CA . ARG A 1 170 ? -19.996 3.660 -6.467 1.00 59.22 170 ARG A CA 1
ATOM 1362 C C . ARG A 1 170 ? -20.979 4.828 -6.406 1.00 59.22 170 ARG A C 1
ATOM 1364 O O . ARG A 1 170 ? -21.057 5.483 -5.371 1.00 59.22 170 ARG A O 1
ATOM 1371 N N . HIS A 1 171 ? -21.626 5.107 -7.534 1.00 44.72 171 HIS A N 1
ATOM 1372 C CA . HIS A 1 171 ? -22.814 5.956 -7.618 1.00 44.72 171 HIS A CA 1
ATOM 1373 C C . HIS A 1 171 ? -24.063 5.125 -7.331 1.00 44.72 171 HIS A C 1
ATOM 1375 O O . HIS A 1 171 ? -24.036 3.917 -7.671 1.00 44.72 171 HIS A O 1
#

InterPro domains:
  IPR036249 Thioredoxin-like superfamily [SSF52833] (23-147)

Foldseek 3Di:
DDDDPPPPPPLFFLDDDDDDAPAEDEPPDAFLQDPVNLVSLVCCLPPVVVCCVVPPVHRYGYTHQQDQDVVQVLRVLLVLLLLLCCVQPSVCSSVLSNLSSVVNVCRGCVNCVPPDSLRSQLVSLVSSVVSPGHSVSSSQQADDDPDQDPVDPPPGGNCPVSVVVSNDDDD

Sequence (171 aa):
MAYPRTMYVNLILIMLFCTPMTNALMIEDLDYVCPYSAKLFSTFYTSVRPIILQNYQSRLQVVFRQHVQPWHPSSTLTHEAGAAVLKIAPDKFWEFSAALFSHQEEFFDVSVVNETRNKTYQRLAKIAATVGVDEHEMLELLNISEVIADGQLNTGNKVTNDIKLMVKVRH

Radius of gyration: 16.72 Å; chains: 1; bounding box: 42×43×50 Å

Organism: Aspergillus kawachii (NCBI:txid1069201)

pLDDT: mean 84.82, std 20.86, range [25.53, 98.88]

Secondary structure (DSSP, 8-state):
----TTTTS-SS----S-S--S-EEEEEEE-TT-HHHHHHHHHIIIIIHHHHHHHTTTT-EEEEEE---TTSHHHHHHHHHHHHHHHH-GGGHHHHHHHHHHTGGGGSHHHHTT--HHHHHHHHHHHHHHTT--HHHHHHHHPPPS--STT------TTHHHHHHHS----